Protein AF-W2L4Q1-F1 (afdb_monomer_lite)

Organism: Phytophthora nicotianae (NCBI:txid4792)

Radius of gyration: 13.27 Å; chains: 1; bounding box: 31×26×30 Å

Structure (mmCIF, N/CA/C/O backbone):
data_AF-W2L4Q1-F1
#
_entry.id   AF-W2L4Q1-F1
#
loop_
_atom_site.group_PDB
_atom_site.id
_atom_site.type_symbol
_atom_site.label_atom_id
_atom_site.label_alt_id
_atom_site.label_comp_id
_atom_site.label_asym_id
_atom_site.label_entity_id
_atom_site.label_seq_id
_atom_site.pdbx_PDB_ins_code
_atom_site.Cartn_x
_atom_site.Cartn_y
_atom_site.Cartn_z
_atom_site.occupancy
_atom_site.B_iso_or_equiv
_atom_site.auth_seq_id
_atom_site.auth_comp_id
_atom_site.auth_asym_id
_atom_site.auth_atom_id
_atom_site.pdbx_PDB_model_num
ATOM 1 N N . MET A 1 1 ? -4.828 5.999 -11.833 1.00 61.81 1 MET A N 1
ATOM 2 C CA . MET A 1 1 ? -4.195 4.951 -10.996 1.00 61.81 1 MET A CA 1
ATOM 3 C C . MET A 1 1 ? -5.239 4.024 -10.353 1.00 61.81 1 MET A C 1
ATOM 5 O O . MET A 1 1 ? -5.232 3.824 -9.147 1.00 61.81 1 MET A O 1
ATOM 9 N N . LEU A 1 2 ? -6.148 3.430 -11.136 1.00 81.38 2 LEU A N 1
ATOM 10 C CA . LEU A 1 2 ? -7.194 2.539 -10.598 1.00 81.38 2 LEU A CA 1
ATOM 11 C C . LEU A 1 2 ? -6.633 1.182 -10.147 1.00 81.38 2 LEU A C 1
ATOM 13 O O . LEU A 1 2 ? -7.047 0.655 -9.120 1.00 81.38 2 LEU A O 1
ATOM 17 N N . ALA A 1 3 ? -5.641 0.657 -10.873 1.00 88.44 3 ALA A N 1
ATOM 18 C CA . ALA A 1 3 ? -5.012 -0.623 -10.557 1.00 88.44 3 ALA A CA 1
ATOM 19 C C . ALA A 1 3 ? -4.309 -0.615 -9.187 1.00 88.44 3 ALA A C 1
ATOM 21 O O . ALA A 1 3 ? -4.528 -1.512 -8.382 1.00 88.44 3 ALA A O 1
ATOM 22 N N . LEU A 1 4 ? -3.528 0.427 -8.880 1.00 90.81 4 LEU A N 1
ATOM 23 C CA . LEU A 1 4 ? -2.827 0.542 -7.594 1.00 90.81 4 LEU A CA 1
ATOM 24 C C . LEU A 1 4 ? -3.797 0.722 -6.424 1.00 90.81 4 LEU A C 1
ATOM 26 O O . LEU A 1 4 ? -3.634 0.079 -5.394 1.00 90.81 4 LEU A O 1
ATOM 30 N N . ALA A 1 5 ? -4.849 1.522 -6.604 1.00 88.75 5 ALA A N 1
ATOM 31 C CA . ALA A 1 5 ? -5.900 1.663 -5.601 1.00 88.75 5 ALA A CA 1
ATOM 32 C C . ALA A 1 5 ? -6.651 0.339 -5.363 1.00 88.75 5 ALA A C 1
ATOM 34 O O . ALA A 1 5 ? -6.992 0.022 -4.224 1.00 88.75 5 ALA A O 1
ATOM 35 N N . ALA A 1 6 ? -6.879 -0.458 -6.414 1.00 92.94 6 ALA A N 1
ATOM 36 C CA . ALA A 1 6 ? -7.475 -1.787 -6.295 1.00 92.94 6 ALA A CA 1
ATOM 37 C C . ALA A 1 6 ? -6.553 -2.765 -5.551 1.00 92.94 6 ALA A C 1
ATOM 39 O O . ALA A 1 6 ? -7.028 -3.511 -4.697 1.00 92.94 6 ALA A O 1
ATOM 40 N N . ILE A 1 7 ? -5.243 -2.724 -5.815 1.00 92.00 7 ILE A N 1
ATOM 41 C CA . ILE A 1 7 ? -4.241 -3.512 -5.080 1.00 92.00 7 ILE A CA 1
ATOM 42 C C . ILE A 1 7 ? -4.210 -3.090 -3.607 1.00 92.00 7 ILE A C 1
ATOM 44 O O . ILE A 1 7 ? -4.345 -3.938 -2.728 1.00 92.00 7 ILE A O 1
ATOM 48 N N . ALA A 1 8 ? -4.132 -1.790 -3.323 1.00 90.56 8 ALA A N 1
ATOM 49 C CA . ALA A 1 8 ? -4.146 -1.264 -1.960 1.00 90.56 8 ALA A CA 1
ATOM 50 C C . ALA A 1 8 ? -5.443 -1.626 -1.215 1.00 90.56 8 ALA A C 1
ATOM 52 O O . ALA A 1 8 ? -5.399 -1.959 -0.036 1.00 90.56 8 ALA A O 1
ATOM 53 N N . LYS A 1 9 ? -6.594 -1.637 -1.905 1.00 92.00 9 LYS A N 1
ATOM 54 C CA . LYS A 1 9 ? -7.874 -2.103 -1.347 1.00 92.00 9 LYS A CA 1
ATOM 55 C C . LYS A 1 9 ? -7.897 -3.613 -1.100 1.00 92.00 9 LYS A C 1
ATOM 57 O O . LYS A 1 9 ? -8.547 -4.051 -0.164 1.00 92.00 9 LYS A O 1
ATOM 62 N N . ARG A 1 10 ? -7.219 -4.420 -1.915 1.00 91.38 10 ARG A N 1
ATOM 63 C CA . ARG A 1 10 ? -7.098 -5.867 -1.669 1.00 91.38 10 ARG A CA 1
ATOM 64 C C . ARG A 1 10 ? -6.207 -6.166 -0.463 1.00 91.38 10 ARG A C 1
ATOM 66 O O . ARG A 1 10 ? -6.527 -7.070 0.295 1.00 91.38 10 ARG A O 1
ATOM 73 N N . LEU A 1 11 ? -5.131 -5.397 -0.286 1.00 89.50 11 LEU A N 1
ATOM 74 C CA . LEU A 1 11 ? -4.211 -5.518 0.851 1.00 89.50 11 LEU A CA 1
ATOM 75 C C . LEU A 1 11 ? -4.832 -5.004 2.154 1.00 89.50 11 LEU A C 1
ATOM 77 O O . LEU A 1 11 ? -4.730 -5.652 3.189 1.00 89.50 11 LEU A O 1
ATOM 81 N N . VAL A 1 12 ? -5.495 -3.847 2.089 1.00 88.88 12 VAL A N 1
ATOM 82 C CA . VAL A 1 12 ? -6.173 -3.197 3.215 1.00 88.88 12 VAL A CA 1
ATOM 83 C C . VAL A 1 12 ? -7.603 -2.851 2.791 1.00 88.88 12 VAL A C 1
ATOM 85 O O . VAL A 1 12 ? -7.863 -1.754 2.266 1.00 88.88 12 VAL A O 1
ATOM 88 N N . PRO A 1 13 ? -8.546 -3.792 2.985 1.00 89.25 13 PRO A N 1
ATOM 89 C CA . PRO A 1 13 ? -9.940 -3.612 2.583 1.00 89.25 13 PRO A CA 1
ATOM 90 C C . PRO A 1 13 ? -10.596 -2.425 3.280 1.00 89.25 13 PRO A C 1
ATOM 92 O O . PRO A 1 13 ? -11.228 -1.592 2.622 1.00 89.25 13 PRO A O 1
ATOM 95 N N . ASN A 1 14 ? -10.367 -2.321 4.589 1.00 89.00 14 ASN A N 1
ATOM 96 C CA . ASN A 1 14 ? -10.940 -1.306 5.463 1.00 89.00 14 ASN A CA 1
ATOM 97 C C . ASN A 1 14 ? -9.859 -0.333 5.912 1.00 89.00 14 ASN A C 1
ATOM 99 O O . ASN A 1 14 ? -8.784 -0.758 6.324 1.00 89.00 14 ASN A O 1
ATOM 103 N N . TRP A 1 15 ? -10.155 0.962 5.861 1.00 86.88 15 TRP A N 1
ATOM 104 C CA . TRP A 1 15 ? -9.225 1.978 6.342 1.00 86.88 15 TRP A CA 1
ATOM 105 C C . TRP A 1 15 ? -9.094 1.862 7.857 1.00 86.88 15 TRP A C 1
ATOM 107 O O . TRP A 1 15 ? -10.096 1.915 8.569 1.00 86.88 15 TRP A O 1
ATOM 117 N N . SER A 1 16 ? -7.871 1.672 8.341 1.00 86.12 16 SER A N 1
ATOM 118 C CA . SER A 1 16 ? -7.607 1.529 9.767 1.00 86.12 16 SER A CA 1
ATOM 119 C C . SER A 1 16 ? -6.179 1.931 10.104 1.00 86.12 16 SER A C 1
ATOM 121 O O . SER A 1 16 ? -5.221 1.357 9.594 1.00 86.12 16 SER A O 1
ATOM 123 N N . ALA A 1 17 ? -6.044 2.873 11.037 1.00 81.88 17 ALA A N 1
ATOM 124 C CA . ALA A 1 17 ? -4.752 3.270 11.596 1.00 81.88 17 ALA A CA 1
ATOM 125 C C . ALA A 1 17 ? -4.117 2.172 12.473 1.00 81.88 17 ALA A C 1
ATOM 127 O O . ALA A 1 17 ? -2.922 2.225 12.752 1.00 81.88 17 ALA A O 1
ATOM 128 N N . GLN A 1 18 ? -4.907 1.174 12.890 1.00 84.44 18 GLN A N 1
ATOM 129 C CA . GLN A 1 18 ? -4.426 0.017 13.654 1.00 84.44 18 GLN A CA 1
ATOM 130 C C . GLN A 1 18 ? -3.741 -1.022 12.760 1.00 84.44 18 GLN A C 1
ATOM 132 O O . GLN A 1 18 ? -3.007 -1.873 13.256 1.00 84.44 18 GLN A O 1
ATOM 137 N N . VAL A 1 19 ? -3.986 -0.973 11.447 1.00 85.94 19 VAL A N 1
ATOM 138 C CA . VAL A 1 19 ? -3.302 -1.834 10.485 1.00 85.94 19 VAL A CA 1
ATOM 139 C C . VAL A 1 19 ? -1.970 -1.182 10.140 1.00 85.94 19 VAL A C 1
ATOM 141 O O . VAL A 1 19 ? -1.932 -0.073 9.606 1.00 85.94 19 VAL A O 1
ATOM 144 N N . CYS A 1 20 ? -0.882 -1.887 10.438 1.00 87.75 20 CYS A N 1
ATOM 145 C CA . CYS A 1 20 ? 0.472 -1.473 10.096 1.00 87.75 20 CYS A CA 1
ATOM 146 C C . CYS A 1 20 ? 0.995 -2.310 8.926 1.00 87.75 20 CYS A C 1
ATOM 148 O O . CYS A 1 20 ? 0.935 -3.538 8.965 1.00 87.75 20 CYS A O 1
ATOM 150 N N . ILE A 1 21 ? 1.539 -1.653 7.904 1.00 88.31 21 ILE A N 1
ATOM 151 C CA . ILE A 1 21 ? 2.209 -2.313 6.779 1.00 88.31 21 ILE A CA 1
ATOM 152 C C . ILE A 1 21 ? 3.674 -1.931 6.799 1.00 88.31 21 ILE A C 1
ATOM 154 O O . ILE A 1 21 ? 4.017 -0.764 6.633 1.00 88.31 21 ILE A O 1
ATOM 158 N N . ALA A 1 22 ? 4.539 -2.926 6.939 1.00 88.31 22 ALA A N 1
ATOM 159 C CA . ALA A 1 22 ? 5.954 -2.746 6.679 1.00 88.31 22 ALA A CA 1
ATOM 160 C C . ALA A 1 22 ? 6.184 -2.619 5.165 1.00 88.31 22 ALA A C 1
ATOM 162 O O . ALA A 1 22 ? 5.785 -3.491 4.391 1.00 88.31 22 ALA A O 1
ATOM 163 N N . PHE A 1 23 ? 6.815 -1.529 4.737 1.00 86.06 23 PHE A N 1
ATOM 164 C CA . PHE A 1 23 ? 7.126 -1.267 3.336 1.00 86.06 23 PHE A CA 1
ATOM 165 C C . PHE A 1 23 ? 8.626 -1.037 3.178 1.00 86.06 23 PHE A C 1
ATOM 167 O O . PHE A 1 23 ? 9.195 -0.152 3.818 1.00 86.06 23 PHE A O 1
ATOM 174 N N . GLY A 1 24 ? 9.262 -1.846 2.328 1.00 84.12 24 GLY A N 1
ATOM 175 C CA . GLY A 1 24 ? 10.695 -1.755 2.052 1.00 84.12 24 GLY A CA 1
ATOM 176 C C . GLY A 1 24 ? 11.115 -0.381 1.523 1.00 84.12 24 GLY A C 1
ATOM 177 O O . GLY A 1 24 ? 10.297 0.364 0.982 1.00 84.12 24 GLY A O 1
ATOM 178 N N . ALA A 1 25 ? 12.395 -0.036 1.655 1.00 76.56 25 ALA A N 1
ATOM 179 C CA . ALA A 1 25 ? 12.914 1.226 1.124 1.00 76.56 25 ALA A CA 1
ATOM 180 C C . ALA A 1 25 ? 12.968 1.257 -0.421 1.00 76.56 25 ALA A C 1
ATOM 182 O O . ALA A 1 25 ? 12.878 2.339 -1.003 1.00 76.56 25 ALA A O 1
ATOM 183 N N . TRP A 1 26 ? 13.044 0.090 -1.078 1.00 77.56 26 TRP A N 1
ATOM 184 C CA . TRP A 1 26 ? 13.237 -0.063 -2.532 1.00 77.56 26 TRP A CA 1
ATOM 185 C C . TRP A 1 26 ? 14.41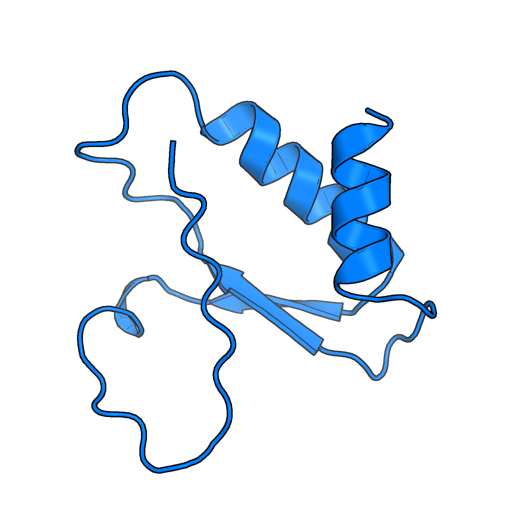2 0.783 -3.062 1.00 77.56 26 TRP A C 1
ATOM 187 O O . TRP A 1 26 ? 14.363 1.311 -4.178 1.00 77.56 26 TRP A O 1
ATOM 197 N N . SER A 1 27 ? 15.443 0.936 -2.229 1.00 72.88 27 SER A N 1
ATOM 198 C CA . SER A 1 27 ? 16.670 1.689 -2.479 1.00 72.88 27 SER A CA 1
ATOM 199 C C . SER A 1 27 ? 17.607 0.893 -3.380 1.00 72.88 27 SER A C 1
ATOM 201 O O . SER A 1 27 ? 18.174 1.460 -4.317 1.00 72.88 27 SER A O 1
ATOM 203 N N . CYS A 1 28 ? 17.720 -0.414 -3.130 1.00 70.75 28 CYS A N 1
ATOM 204 C CA . CYS A 1 28 ? 18.429 -1.352 -3.988 1.00 70.75 28 CYS A CA 1
ATOM 205 C C . CYS A 1 28 ? 17.455 -1.944 -5.016 1.00 70.75 28 CYS A C 1
ATOM 207 O O . CYS A 1 28 ? 16.544 -2.697 -4.679 1.00 70.75 28 CYS A O 1
ATOM 209 N N . GLN A 1 29 ? 17.615 -1.558 -6.282 1.00 71.19 29 GLN A N 1
ATOM 210 C CA . GLN A 1 29 ? 16.773 -2.025 -7.396 1.00 71.19 29 GLN A CA 1
ATOM 211 C C . GLN A 1 29 ? 17.577 -2.827 -8.421 1.00 71.19 29 GLN A C 1
ATOM 213 O O . GLN A 1 29 ? 17.119 -3.039 -9.547 1.00 71.19 29 GLN A O 1
ATOM 218 N N . ASP A 1 30 ? 18.782 -3.242 -8.035 1.00 69.75 30 ASP A N 1
ATOM 219 C CA . ASP A 1 30 ? 19.701 -3.952 -8.906 1.00 69.75 30 ASP A CA 1
ATOM 220 C C . ASP A 1 30 ? 19.051 -5.246 -9.413 1.00 69.75 30 ASP A C 1
ATOM 222 O O . ASP A 1 30 ? 18.466 -6.020 -8.657 1.00 69.75 30 ASP A O 1
ATOM 226 N N . GLY A 1 31 ? 19.102 -5.456 -10.729 1.00 69.88 31 GLY A N 1
ATOM 227 C CA . GLY A 1 31 ? 18.520 -6.631 -11.385 1.00 69.88 31 GLY A CA 1
ATOM 228 C C . GLY A 1 31 ? 17.037 -6.525 -11.768 1.00 69.88 31 GLY A C 1
ATOM 229 O O . GLY A 1 31 ? 16.546 -7.408 -12.473 1.00 69.88 31 GLY A O 1
ATOM 230 N N . LEU A 1 32 ? 16.321 -5.454 -11.399 1.00 71.88 32 LEU A N 1
ATOM 231 C CA . LEU A 1 32 ? 14.946 -5.228 -11.862 1.00 71.88 32 LEU A CA 1
ATOM 232 C C . LEU A 1 32 ? 14.929 -4.555 -13.243 1.00 71.88 32 LEU A C 1
ATOM 234 O O . LEU A 1 32 ? 15.586 -3.540 -13.472 1.00 71.88 32 LEU A O 1
ATOM 238 N N . ARG A 1 33 ? 14.140 -5.094 -14.180 1.00 72.94 33 ARG A N 1
ATOM 239 C CA . ARG A 1 33 ? 13.923 -4.466 -15.495 1.00 72.94 33 ARG A CA 1
ATOM 240 C C . ARG A 1 33 ? 12.886 -3.339 -15.407 1.00 72.94 33 ARG A C 1
ATOM 242 O O . ARG A 1 33 ? 11.831 -3.503 -14.802 1.00 72.94 33 ARG A O 1
ATOM 249 N N . GLY A 1 34 ? 13.151 -2.222 -16.090 1.00 75.38 34 GLY A N 1
ATOM 250 C CA . GLY A 1 34 ? 12.242 -1.071 -16.189 1.00 75.38 34 GLY A CA 1
ATOM 251 C C . GLY A 1 34 ? 12.465 -0.002 -15.112 1.00 75.38 34 GLY A C 1
ATOM 252 O O . GLY A 1 34 ? 13.494 0.009 -14.447 1.00 75.38 34 GLY A O 1
ATOM 253 N N . ASN A 1 35 ? 11.505 0.920 -14.951 1.00 75.38 35 ASN A N 1
ATOM 254 C CA . ASN A 1 35 ? 11.522 1.947 -13.898 1.00 75.38 35 ASN A CA 1
ATOM 255 C C . ASN A 1 35 ? 10.498 1.615 -12.793 1.00 75.38 35 ASN A C 1
ATOM 257 O O . ASN A 1 35 ? 9.403 2.189 -12.777 1.00 75.38 35 ASN A O 1
ATOM 261 N N . PRO A 1 36 ? 10.820 0.700 -11.859 1.00 74.94 36 PRO A N 1
ATOM 262 C CA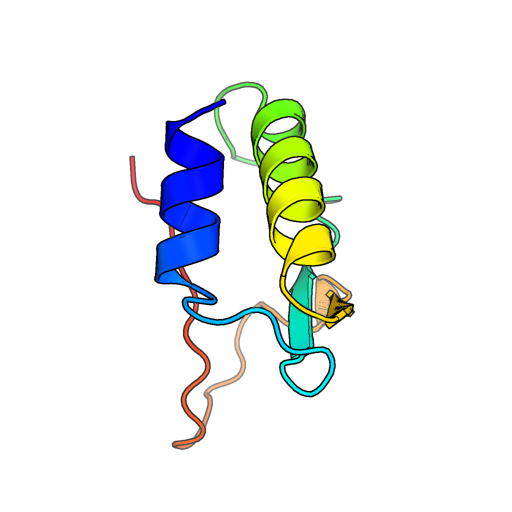 . PRO A 1 36 ? 9.895 0.297 -10.804 1.00 74.94 36 PRO A CA 1
ATOM 263 C C . PRO A 1 36 ? 9.661 1.397 -9.757 1.00 74.94 36 PRO A C 1
ATOM 265 O O . PRO A 1 36 ? 8.674 1.328 -9.030 1.00 74.94 36 PRO A O 1
ATOM 268 N N . ARG A 1 37 ? 10.497 2.449 -9.684 1.00 80.75 37 ARG A N 1
ATOM 269 C CA . ARG A 1 37 ? 10.349 3.521 -8.675 1.00 80.75 37 ARG A CA 1
ATOM 270 C C . ARG A 1 37 ? 8.992 4.200 -8.738 1.00 80.75 37 ARG A C 1
ATOM 272 O O . ARG A 1 37 ? 8.347 4.361 -7.706 1.00 80.75 37 ARG A O 1
ATOM 279 N N . ALA A 1 38 ? 8.560 4.586 -9.936 1.00 83.25 38 ALA A N 1
ATOM 280 C CA . ALA A 1 38 ? 7.310 5.313 -10.123 1.00 83.25 38 ALA A CA 1
ATOM 281 C C . ALA A 1 38 ? 6.079 4.519 -9.628 1.00 83.25 38 ALA A C 1
ATOM 283 O O . ALA A 1 38 ? 5.343 5.045 -8.788 1.00 83.25 38 ALA A O 1
ATOM 284 N N . PRO A 1 39 ? 5.848 3.260 -10.056 1.00 85.12 39 PRO A N 1
ATOM 285 C CA . PRO A 1 39 ? 4.718 2.476 -9.559 1.00 85.12 39 PRO A CA 1
ATOM 286 C C . PRO A 1 39 ? 4.850 2.086 -8.079 1.00 85.12 39 PRO A C 1
ATOM 288 O O . PRO A 1 39 ? 3.842 2.085 -7.375 1.00 85.12 39 PRO A O 1
ATOM 291 N N . VAL A 1 40 ? 6.060 1.817 -7.575 1.00 87.19 40 VAL A N 1
ATOM 292 C CA . VAL A 1 40 ? 6.295 1.481 -6.156 1.00 87.19 40 VAL A CA 1
ATOM 293 C C . VAL A 1 40 ? 5.966 2.663 -5.243 1.00 87.19 40 VAL A C 1
ATOM 295 O O . VAL A 1 40 ? 5.240 2.505 -4.261 1.00 87.19 40 VAL A O 1
ATOM 298 N N . GLN A 1 41 ? 6.435 3.867 -5.578 1.00 87.56 41 GLN A N 1
ATOM 299 C CA . GLN A 1 41 ? 6.115 5.072 -4.808 1.00 87.56 41 GLN A CA 1
ATOM 300 C C . GLN A 1 41 ? 4.625 5.414 -4.878 1.00 87.56 41 GLN A C 1
ATOM 302 O O . GLN A 1 41 ? 4.038 5.839 -3.882 1.00 87.56 41 GLN A O 1
ATOM 307 N N . ALA A 1 42 ? 3.998 5.216 -6.038 1.00 90.69 42 ALA A N 1
ATOM 308 C CA . ALA A 1 42 ? 2.564 5.409 -6.188 1.00 90.69 42 ALA A CA 1
ATOM 309 C C . AL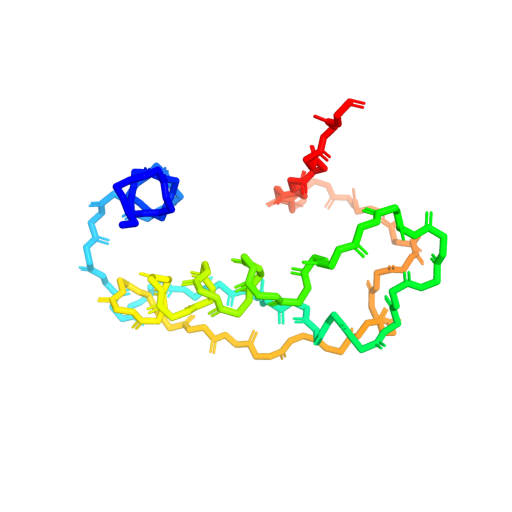A A 1 42 ? 1.760 4.408 -5.339 1.00 90.69 42 ALA A C 1
ATOM 311 O O . ALA A 1 42 ? 0.791 4.804 -4.695 1.00 90.69 42 ALA A O 1
ATOM 312 N N . LEU A 1 43 ? 2.185 3.141 -5.271 1.00 90.81 43 LEU A N 1
ATOM 313 C CA . LEU A 1 43 ? 1.556 2.137 -4.411 1.00 90.81 43 LEU A CA 1
ATOM 314 C C . LEU A 1 43 ? 1.706 2.486 -2.927 1.00 90.81 43 LEU A C 1
ATOM 316 O O . L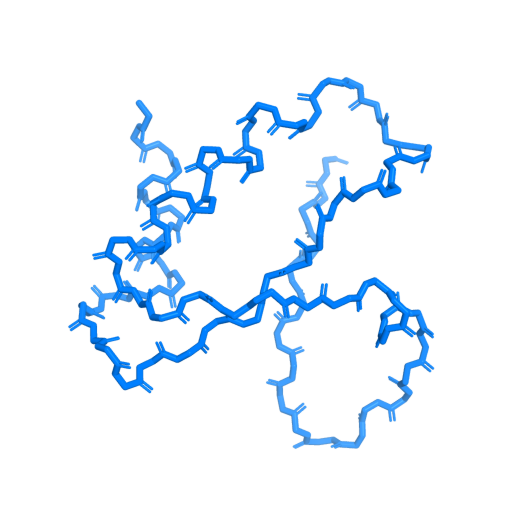EU A 1 43 ? 0.724 2.412 -2.193 1.00 90.81 43 LEU A O 1
ATOM 320 N N . LYS A 1 44 ? 2.901 2.915 -2.499 1.00 90.69 44 LYS A N 1
ATOM 321 C CA . LYS A 1 44 ? 3.150 3.354 -1.118 1.00 90.69 44 LYS A CA 1
ATOM 322 C C . LYS A 1 44 ? 2.160 4.444 -0.697 1.00 90.69 44 LYS A C 1
ATOM 324 O O . LYS A 1 44 ? 1.516 4.307 0.338 1.00 90.69 44 LYS A O 1
ATOM 329 N N . LYS A 1 45 ? 1.957 5.458 -1.544 1.00 92.19 45 LYS A N 1
ATOM 330 C CA . LYS A 1 45 ? 0.990 6.541 -1.292 1.00 92.19 45 LYS A CA 1
ATOM 331 C C . LYS A 1 45 ? -0.449 6.042 -1.158 1.00 92.19 45 LYS A C 1
ATOM 333 O O . LYS A 1 45 ? -1.201 6.555 -0.337 1.00 92.19 45 LYS A O 1
ATOM 338 N N . GLU A 1 46 ? -0.856 5.056 -1.958 1.00 92.62 46 GLU A N 1
ATOM 339 C CA . GLU A 1 46 ? -2.202 4.480 -1.836 1.00 92.62 46 GLU A CA 1
ATOM 340 C C . GLU A 1 46 ? -2.367 3.632 -0.566 1.00 92.62 46 GLU A C 1
ATOM 342 O O . GLU A 1 46 ? -3.468 3.568 -0.022 1.00 92.62 46 GLU A O 1
ATOM 347 N N . LEU A 1 47 ? -1.295 3.010 -0.065 1.00 91.44 47 LEU A N 1
ATOM 348 C CA . LEU A 1 47 ? -1.306 2.280 1.206 1.00 91.44 47 LEU A CA 1
ATOM 349 C C . LEU A 1 47 ? -1.325 3.225 2.413 1.00 91.44 47 LEU A C 1
ATOM 351 O O . LEU A 1 47 ? -2.102 2.991 3.333 1.00 91.44 47 LEU A O 1
ATOM 355 N N . GLU A 1 48 ? -0.564 4.322 2.375 1.00 91.69 48 GLU A N 1
ATOM 356 C CA . GLU A 1 48 ? -0.549 5.364 3.420 1.00 91.69 48 GLU A CA 1
ATOM 357 C C . GLU A 1 48 ? -1.928 5.999 3.643 1.00 91.69 48 GLU A C 1
ATOM 359 O O . GLU A 1 48 ? -2.259 6.416 4.748 1.00 91.69 48 GLU A O 1
ATOM 364 N N . ARG A 1 49 ? -2.776 6.036 2.609 1.00 91.75 49 ARG A N 1
ATOM 365 C CA . ARG A 1 49 ? -4.168 6.501 2.732 1.00 91.75 49 ARG A CA 1
ATOM 366 C C . ARG A 1 49 ? -5.077 5.535 3.492 1.00 91.75 49 ARG A C 1
ATOM 368 O O . ARG A 1 49 ? -6.181 5.920 3.863 1.00 91.75 49 ARG A O 1
ATOM 375 N N . ARG A 1 50 ? -4.670 4.274 3.653 1.00 90.25 50 ARG A N 1
ATOM 376 C CA . ARG A 1 50 ? -5.514 3.184 4.174 1.00 90.25 50 ARG A CA 1
ATOM 377 C C . ARG A 1 50 ? -5.019 2.619 5.498 1.00 90.25 50 ARG A C 1
ATOM 379 O O . ARG A 1 50 ? -5.835 2.139 6.281 1.00 90.25 50 ARG A O 1
ATOM 386 N N . ALA A 1 51 ? -3.711 2.636 5.708 1.00 92.12 51 ALA A N 1
ATOM 387 C CA . ALA A 1 51 ? -3.027 2.001 6.820 1.00 92.12 51 ALA A CA 1
ATOM 388 C C . ALA A 1 51 ? -1.791 2.808 7.221 1.00 92.12 51 ALA A C 1
ATOM 390 O O . ALA A 1 51 ? -1.267 3.617 6.451 1.00 92.12 51 ALA A O 1
ATOM 391 N N . THR A 1 52 ? -1.289 2.531 8.417 1.00 90.50 52 THR A N 1
ATOM 392 C CA . THR A 1 52 ? -0.015 3.071 8.881 1.00 90.50 52 THR A CA 1
ATOM 393 C C . THR A 1 52 ? 1.114 2.346 8.152 1.00 90.50 52 THR A C 1
ATOM 395 O O . THR A 1 52 ? 1.331 1.152 8.356 1.00 90.50 52 THR A O 1
ATOM 398 N N . VAL A 1 53 ? 1.838 3.041 7.276 1.00 89.44 53 VAL A N 1
ATOM 399 C CA . VAL A 1 53 ? 2.980 2.456 6.560 1.00 89.44 53 VAL A CA 1
ATOM 400 C C . VAL A 1 53 ? 4.260 2.711 7.346 1.00 89.44 53 VAL A C 1
ATOM 402 O O . VAL A 1 53 ? 4.652 3.855 7.566 1.00 89.44 53 VAL A O 1
ATOM 405 N N . LEU A 1 54 ? 4.924 1.634 7.754 1.00 86.88 54 LEU A N 1
ATOM 406 C CA . LEU A 1 54 ? 6.189 1.668 8.473 1.00 86.88 54 LEU A CA 1
ATOM 407 C C . LEU A 1 54 ? 7.343 1.428 7.490 1.00 86.88 54 LEU A C 1
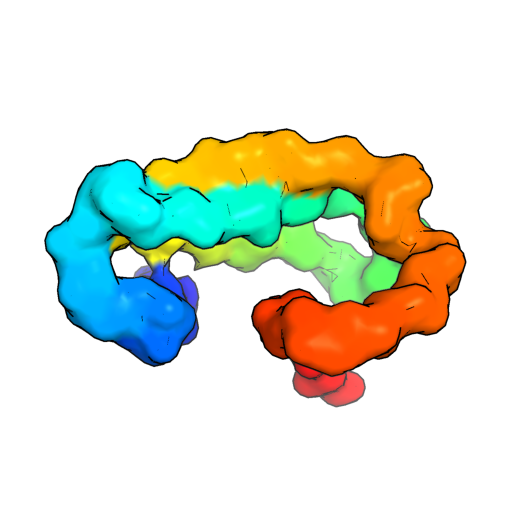ATOM 409 O O . LEU A 1 54 ? 7.290 0.462 6.723 1.00 86.88 54 LEU A O 1
ATOM 413 N N . PRO A 1 55 ? 8.390 2.270 7.485 1.00 81.19 55 PRO A N 1
ATOM 414 C CA . PRO A 1 55 ? 9.567 2.019 6.668 1.00 81.19 55 PRO A CA 1
ATOM 415 C C . PRO A 1 55 ? 10.300 0.781 7.193 1.00 81.19 55 PRO A C 1
ATOM 417 O O . PRO A 1 55 ? 10.630 0.701 8.375 1.00 81.19 55 PRO A O 1
ATOM 420 N N . MET A 1 56 ? 10.571 -0.179 6.312 1.00 79.75 56 MET A N 1
ATOM 421 C CA . MET A 1 56 ? 11.375 -1.354 6.629 1.00 79.75 56 MET A CA 1
ATOM 422 C C . MET A 1 56 ? 12.707 -1.275 5.891 1.00 79.75 56 MET A C 1
ATOM 424 O O . MET A 1 56 ? 12.750 -1.178 4.662 1.00 79.75 56 MET A O 1
ATOM 428 N N . ASN A 1 57 ? 13.804 -1.308 6.647 1.00 67.69 57 ASN A N 1
ATOM 429 C CA . ASN A 1 57 ? 15.135 -1.359 6.059 1.00 67.69 57 ASN A CA 1
ATOM 430 C C . ASN A 1 57 ? 15.339 -2.708 5.360 1.00 67.69 57 ASN A C 1
ATOM 432 O O . ASN A 1 57 ? 15.044 -3.765 5.917 1.00 67.69 57 ASN A O 1
ATOM 436 N N . GLU A 1 58 ? 15.888 -2.657 4.146 1.00 58.41 58 GLU A N 1
ATOM 437 C CA . GLU A 1 58 ? 16.120 -3.812 3.260 1.00 58.41 58 GLU A CA 1
ATOM 438 C C . GLU A 1 58 ? 17.056 -4.866 3.874 1.00 58.41 58 GLU A C 1
ATOM 440 O O . GLU A 1 58 ? 17.063 -6.019 3.457 1.00 58.41 58 GLU A O 1
ATOM 445 N N . PHE A 1 59 ? 17.782 -4.494 4.930 1.00 50.22 59 PHE A N 1
ATOM 446 C CA . PHE A 1 59 ? 18.667 -5.372 5.692 1.00 50.22 59 PHE A CA 1
ATOM 447 C C . PHE A 1 59 ? 17.947 -6.539 6.393 1.00 50.22 59 PHE A C 1
ATOM 449 O O . PHE A 1 59 ? 18.597 -7.506 6.774 1.00 50.22 59 PHE A O 1
ATOM 456 N N . PHE A 1 60 ? 16.618 -6.476 6.553 1.00 48.81 60 PHE A N 1
ATOM 457 C CA . PHE A 1 60 ? 15.818 -7.543 7.176 1.00 48.81 60 PHE A CA 1
ATOM 458 C C . PHE A 1 60 ? 15.173 -8.526 6.187 1.00 48.81 60 PHE A C 1
ATOM 460 O O . PHE A 1 60 ? 14.450 -9.425 6.615 1.00 48.81 60 PHE A O 1
ATOM 467 N N . ALA A 1 61 ? 15.411 -8.385 4.881 1.00 53.88 61 ALA A N 1
ATOM 468 C CA . ALA A 1 61 ? 14.844 -9.285 3.879 1.00 53.88 61 ALA A CA 1
ATOM 469 C C . ALA A 1 61 ? 15.881 -9.673 2.817 1.00 53.88 61 ALA A C 1
ATOM 471 O O . ALA A 1 61 ? 15.755 -9.326 1.644 1.00 53.88 61 ALA A O 1
ATOM 472 N N . PRO A 1 62 ? 16.896 -10.445 3.220 1.00 51.97 62 PRO A N 1
ATOM 473 C CA . PRO A 1 62 ? 17.045 -11.729 2.554 1.00 51.97 62 PRO A CA 1
ATOM 474 C C . PRO A 1 62 ? 17.307 -12.824 3.592 1.00 51.97 62 PRO A C 1
ATOM 476 O O . PRO A 1 62 ? 18.233 -12.738 4.388 1.00 51.97 62 PRO A O 1
ATOM 479 N N . VAL A 1 63 ? 16.503 -13.887 3.559 1.00 51.50 63 VAL A N 1
ATOM 480 C CA . VAL A 1 63 ? 16.719 -15.107 4.354 1.00 51.50 63 VAL A CA 1
ATOM 481 C C . VAL A 1 63 ? 16.558 -14.915 5.871 1.00 51.50 63 VAL A C 1
ATOM 483 O O . VAL A 1 63 ? 17.497 -15.060 6.645 1.00 51.50 63 VAL A O 1
ATOM 486 N N . SER A 1 64 ? 15.329 -14.713 6.343 1.00 45.66 64 SER A N 1
ATOM 487 C CA . SER A 1 64 ? 14.967 -15.351 7.610 1.00 45.66 64 SER A CA 1
ATOM 488 C C . SER A 1 64 ? 14.035 -16.509 7.282 1.00 45.66 64 SER A C 1
ATOM 490 O O . SER A 1 64 ? 12.974 -16.333 6.684 1.00 45.66 64 SER A O 1
ATOM 492 N N . CYS A 1 65 ? 14.474 -17.729 7.598 1.00 48.25 65 CYS A N 1
ATOM 493 C CA . CYS A 1 65 ? 13.577 -18.864 7.756 1.00 48.25 65 CYS A CA 1
ATOM 494 C C . CYS A 1 65 ? 12.521 -18.438 8.776 1.00 48.25 65 CYS A C 1
ATOM 496 O O . CYS A 1 65 ? 12.794 -18.470 9.971 1.00 48.25 65 CYS A O 1
ATOM 498 N N . ALA A 1 66 ? 11.367 -17.949 8.331 1.00 51.72 66 ALA A N 1
ATOM 499 C CA . ALA A 1 66 ? 10.322 -17.518 9.241 1.00 51.72 66 ALA A CA 1
ATOM 500 C C . ALA A 1 66 ? 9.608 -18.766 9.791 1.00 51.72 66 ALA A C 1
ATOM 502 O O . ALA A 1 66 ? 8.965 -19.477 9.013 1.00 51.72 66 ALA A O 1
ATOM 503 N N . PRO A 1 67 ? 9.678 -19.068 11.102 1.00 49.66 67 PRO A N 1
ATOM 504 C CA . PRO A 1 67 ? 8.744 -20.002 11.706 1.00 49.66 67 PRO A CA 1
ATOM 505 C C . PRO A 1 67 ? 7.375 -19.319 11.816 1.00 49.66 67 PRO A C 1
ATOM 507 O O . PRO A 1 67 ? 7.258 -18.297 12.480 1.00 49.66 67 PRO A O 1
ATOM 510 N N . ALA A 1 68 ? 6.369 -19.877 11.136 1.00 48.12 68 ALA A N 1
ATOM 511 C CA . ALA A 1 68 ? 4.915 -19.761 11.353 1.00 48.12 68 ALA A CA 1
ATOM 512 C C . ALA A 1 68 ? 4.293 -18.416 11.818 1.00 48.12 68 ALA A C 1
ATOM 514 O O . ALA A 1 68 ? 3.177 -18.409 12.329 1.00 48.12 68 ALA A O 1
ATOM 515 N N . ALA A 1 69 ? 4.940 -17.273 11.615 1.00 43.69 69 ALA A N 1
ATOM 516 C CA . ALA A 1 69 ? 4.292 -15.972 11.617 1.00 43.69 69 ALA A CA 1
ATOM 517 C C . ALA A 1 69 ? 4.119 -15.585 10.152 1.00 43.69 69 ALA A C 1
ATOM 519 O O . ALA A 1 69 ? 5.102 -15.414 9.435 1.00 43.69 69 ALA A O 1
ATOM 520 N N . THR A 1 70 ? 2.872 -15.538 9.690 1.00 45.06 70 THR A N 1
ATOM 521 C CA . THR A 1 70 ? 2.487 -15.263 8.302 1.00 45.06 70 THR A CA 1
ATOM 522 C C . THR A 1 70 ? 3.031 -13.908 7.838 1.00 45.06 70 THR A C 1
ATOM 524 O O . THR A 1 70 ? 2.369 -12.880 7.951 1.00 45.06 70 THR A O 1
ATOM 527 N N . ILE A 1 71 ? 4.258 -13.900 7.317 1.00 47.03 71 ILE A N 1
ATOM 528 C CA . ILE A 1 71 ? 4.830 -12.784 6.570 1.00 47.03 71 ILE A CA 1
ATOM 529 C C . ILE A 1 71 ? 4.367 -12.973 5.127 1.00 47.03 71 ILE A C 1
ATOM 531 O O . ILE A 1 71 ? 4.916 -13.786 4.386 1.00 47.03 71 ILE A O 1
ATOM 535 N N . THR A 1 72 ? 3.322 -12.250 4.727 1.00 47.31 72 THR A N 1
ATOM 536 C CA . THR A 1 72 ? 2.840 -12.269 3.342 1.00 47.31 72 THR A CA 1
ATOM 537 C C . THR A 1 72 ? 3.783 -11.435 2.475 1.00 47.31 72 THR A C 1
ATOM 539 O O . THR A 1 7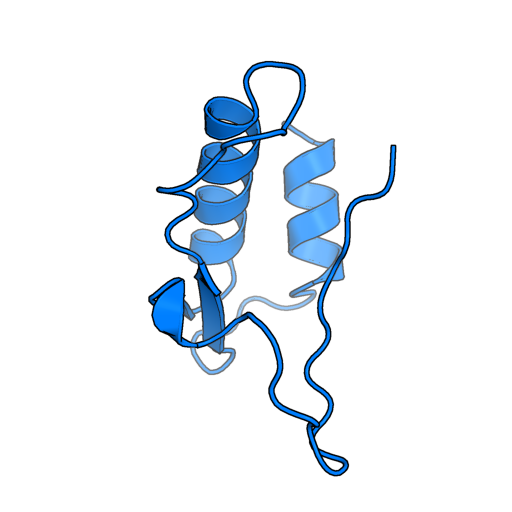2 ? 3.598 -10.229 2.309 1.00 47.31 72 THR A O 1
ATOM 542 N N . SER A 1 73 ? 4.828 -12.061 1.937 1.00 46.75 73 SER A N 1
ATOM 543 C CA . SER A 1 73 ? 5.690 -11.454 0.924 1.00 46.75 73 SER A CA 1
ATOM 544 C C . SER A 1 73 ? 5.010 -11.540 -0.449 1.00 46.75 73 SER A C 1
ATOM 546 O O . SER A 1 73 ? 4.757 -12.616 -0.983 1.00 46.75 73 SER A O 1
ATOM 548 N N . PHE A 1 74 ? 4.679 -10.389 -1.039 1.00 45.16 74 PHE A N 1
ATOM 549 C CA . PHE A 1 74 ? 4.191 -10.324 -2.418 1.00 45.16 74 PHE A CA 1
ATOM 550 C C . PHE A 1 74 ? 5.383 -10.201 -3.368 1.00 45.16 74 PHE A C 1
ATOM 552 O O . PHE A 1 74 ? 5.931 -9.117 -3.554 1.00 45.16 74 PHE A O 1
ATOM 559 N N . GLN A 1 75 ? 5.778 -11.314 -3.984 1.00 36.66 75 GLN A N 1
ATOM 560 C CA . GLN A 1 75 ? 6.580 -11.284 -5.206 1.00 36.66 75 GLN A CA 1
ATOM 561 C C . GLN A 1 75 ? 5.634 -10.976 -6.372 1.00 36.66 75 GLN A C 1
ATOM 563 O O . GLN A 1 75 ? 4.808 -11.805 -6.753 1.00 36.66 75 GLN A O 1
ATOM 568 N N . LEU A 1 76 ? 5.710 -9.757 -6.912 1.00 33.84 76 LEU A N 1
ATOM 569 C CA . LEU A 1 76 ? 5.084 -9.421 -8.191 1.00 33.84 76 LEU A CA 1
ATOM 570 C C . LEU A 1 76 ? 5.914 -10.083 -9.297 1.00 33.84 76 LEU A C 1
ATOM 572 O O . LEU A 1 76 ? 6.853 -9.485 -9.816 1.00 33.84 76 LEU A O 1
ATOM 576 N N . GLY A 1 77 ? 5.587 -11.339 -9.600 1.00 32.22 77 GLY A N 1
ATOM 577 C CA . GLY A 1 77 ? 6.089 -12.026 -10.784 1.00 32.22 77 GLY A CA 1
ATOM 578 C C . GLY A 1 77 ? 5.533 -11.366 -12.044 1.00 32.22 77 GLY A C 1
ATOM 579 O O . GLY A 1 77 ? 4.318 -11.183 -12.155 1.00 32.22 77 GLY A O 1
ATOM 580 N N . TYR A 1 78 ? 6.433 -10.994 -12.952 1.00 34.22 78 TYR A N 1
ATOM 581 C CA . TYR A 1 78 ? 6.141 -10.748 -14.363 1.00 34.22 78 TYR A CA 1
ATOM 582 C C . TYR A 1 78 ? 6.589 -11.961 -15.168 1.00 34.22 78 TYR A C 1
ATOM 584 O O . TYR A 1 78 ? 7.689 -12.476 -14.859 1.00 34.22 78 TYR A O 1
#

pLDDT: mean 73.97, std 18.47, range [32.22, 92.94]

Foldseek 3Di:
DVVLLVVLCVVQVAADQVDEAEDEPCPDPPPDPDDVPVVSVVSVVSNVRRYHYDYDYCVVDDDDPDPPDDPPDDDPDD

Sequence (78 aa):
MLALAAIAKRLVPNWSAQVCIAFGAWSCQDGLRGNPRAPVQALKKELERRATVLPMNEFFAPVSCAPAATITSFQLGY

Secondary structure (DSSP, 8-state):
-HHHHHHHHHH-SS-EEEEEEEEE-----TT--S-THHHHHHHHHHHHTTEEEEEE-GGG-S-----SS---------